Protein AF-A0A350D355-F1 (afdb_monomer_lite)

pLDDT: mean 88.26, std 10.06, range [46.91, 95.44]

Radius of gyration: 13.42 Å; chains: 1; bounding box: 29×26×28 Å

Foldseek 3Di:
DDDLQFPDWDAPDVDDDIDGHHPDPVSVVSSCVVCVVPDDDDDDDDDDPVVVVVCVVVVD

Sequence (60 aa):
MMQSGAGLSMMTGSGSAIYGFFGDKQQAEKAADKFKARYKVILAETVGREQYKERFLTGA

Secondary structure (DSSP, 8-state):
----S-SEEEE-TTSS-EEEE-SSHHHHHHHHHHHTTTS---------HHHHHHHHHHT-

Structure (mmCIF, N/CA/C/O backbone):
data_AF-A0A350D355-F1
#
_entry.id   AF-A0A350D355-F1
#
loop_
_atom_site.group_PDB
_atom_site.id
_atom_site.type_symbol
_atom_site.label_atom_id
_atom_site.label_alt_id
_atom_site.label_comp_id
_atom_site.label_asym_id
_atom_site.label_entity_id
_atom_site.label_seq_id
_atom_site.pdbx_PDB_ins_code
_atom_site.Cartn_x
_atom_site.Cartn_y
_atom_site.Cartn_z
_atom_site.occupancy
_atom_site.B_iso_or_equiv
_atom_site.auth_seq_id
_atom_site.auth_comp_id
_atom_site.auth_asym_id
_atom_site.auth_atom_id
_atom_site.pdbx_PDB_model_num
ATOM 1 N N . MET A 1 1 ? -16.274 17.029 7.119 1.00 46.91 1 MET A N 1
ATOM 2 C CA . MET A 1 1 ? -15.481 15.830 6.763 1.00 46.91 1 MET A CA 1
ATOM 3 C C . MET A 1 1 ? -14.130 15.935 7.448 1.00 46.91 1 MET A C 1
ATOM 5 O O . MET A 1 1 ? -13.533 17.001 7.404 1.00 46.91 1 MET A O 1
ATOM 9 N N . MET A 1 2 ? -13.686 14.895 8.151 1.00 50.56 2 MET A N 1
ATOM 10 C CA . MET A 1 2 ? -12.477 14.956 8.978 1.00 50.56 2 MET A CA 1
ATOM 11 C C . MET A 1 2 ? -11.233 14.852 8.083 1.00 50.56 2 MET A C 1
ATOM 13 O O . MET A 1 2 ? -10.839 13.753 7.690 1.00 50.56 2 MET A O 1
ATOM 17 N N . GLN A 1 3 ? -10.639 15.995 7.729 1.00 63.59 3 GLN A N 1
ATOM 18 C CA . GLN A 1 3 ? -9.377 16.036 6.989 1.00 63.59 3 GLN A CA 1
ATOM 19 C C . GLN A 1 3 ? -8.301 15.336 7.824 1.00 63.59 3 GLN A C 1
ATOM 21 O O . GLN A 1 3 ? -8.024 15.725 8.954 1.00 63.59 3 GLN A O 1
ATOM 26 N N . SER A 1 4 ? -7.744 14.249 7.296 1.00 72.38 4 SER A N 1
ATOM 27 C CA . SER A 1 4 ? -6.702 13.463 7.974 1.00 72.38 4 SER A CA 1
ATOM 28 C C . SER A 1 4 ? -5.314 13.733 7.381 1.00 72.38 4 SER A C 1
ATOM 30 O O . SER A 1 4 ? -4.455 12.867 7.434 1.00 72.38 4 SER A O 1
ATOM 32 N N . GLY A 1 5 ? -5.118 14.919 6.792 1.00 80.88 5 GLY A N 1
ATOM 33 C CA . GLY A 1 5 ? -3.848 15.357 6.196 1.00 80.88 5 GLY A CA 1
ATOM 34 C C . GLY A 1 5 ? -3.649 14.992 4.721 1.00 80.88 5 GLY A C 1
ATOM 35 O O . GLY A 1 5 ? -2.662 15.404 4.128 1.00 80.88 5 GLY A O 1
ATOM 36 N N . ALA A 1 6 ? -4.577 14.256 4.103 1.00 83.25 6 ALA A N 1
ATOM 37 C CA . ALA A 1 6 ? -4.479 13.941 2.679 1.00 83.25 6 ALA A CA 1
ATOM 38 C C . ALA A 1 6 ? -4.731 15.196 1.824 1.00 83.25 6 ALA A C 1
ATOM 40 O O . ALA A 1 6 ? -5.755 15.861 1.995 1.00 83.25 6 ALA A O 1
ATOM 41 N N . GLY A 1 7 ? -3.827 15.486 0.884 1.00 82.12 7 GLY A N 1
ATOM 42 C CA . GLY A 1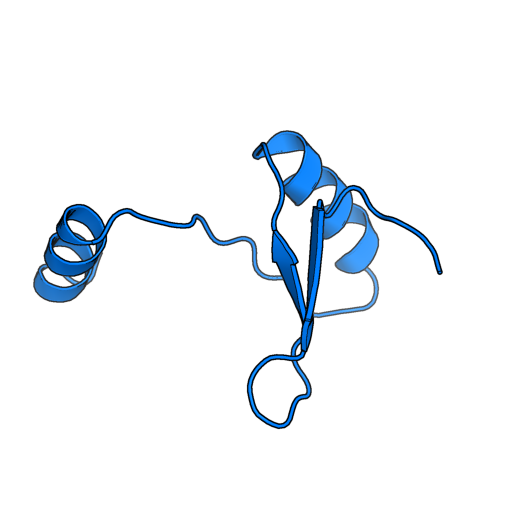 7 ? -3.988 16.578 -0.087 1.00 82.12 7 GLY A CA 1
ATOM 43 C C . GLY A 1 7 ? -5.030 16.264 -1.166 1.00 82.12 7 GLY A C 1
ATOM 44 O O . GLY A 1 7 ? -5.627 17.166 -1.745 1.00 82.12 7 GLY A O 1
ATOM 45 N N . LEU A 1 8 ? -5.288 14.973 -1.389 1.00 85.50 8 LEU A N 1
ATOM 46 C CA . LEU A 1 8 ? -6.357 14.441 -2.229 1.00 85.50 8 LEU A CA 1
ATOM 47 C C . LEU A 1 8 ? -6.888 13.160 -1.583 1.00 85.50 8 LEU A C 1
ATOM 49 O O . LEU A 1 8 ? -6.104 12.379 -1.049 1.00 85.50 8 LEU A O 1
ATOM 53 N N . SER A 1 9 ? -8.196 12.929 -1.661 1.00 88.56 9 SER A N 1
ATOM 54 C CA . SER A 1 9 ? -8.829 11.669 -1.265 1.00 88.56 9 SER A CA 1
ATOM 55 C C . SER A 1 9 ? -9.865 11.286 -2.311 1.00 88.56 9 SER A C 1
ATOM 57 O O . SER A 1 9 ? -10.738 12.094 -2.632 1.00 88.56 9 SER A O 1
ATOM 59 N N . MET A 1 10 ? -9.749 10.081 -2.866 1.00 90.00 10 MET A N 1
ATOM 60 C CA . MET A 1 10 ? -10.594 9.614 -3.960 1.00 90.00 10 MET A CA 1
ATOM 61 C C . MET A 1 10 ? -10.968 8.146 -3.794 1.00 90.00 10 MET A C 1
ATOM 63 O O . MET A 1 10 ? -10.190 7.327 -3.306 1.00 90.00 10 MET A O 1
ATOM 67 N N . MET A 1 11 ? -12.174 7.814 -4.247 1.00 92.19 11 MET A N 1
ATOM 68 C CA . MET A 1 11 ? -12.565 6.429 -4.477 1.00 92.19 11 MET A CA 1
ATOM 69 C C . MET A 1 11 ? -11.864 5.915 -5.737 1.00 92.19 11 MET A C 1
ATOM 71 O O . MET A 1 11 ? -11.720 6.657 -6.708 1.00 92.19 11 MET A O 1
ATOM 75 N N . THR A 1 12 ? -11.431 4.657 -5.721 1.00 89.81 12 THR A N 1
ATOM 76 C CA . THR A 1 12 ? -10.835 4.003 -6.894 1.00 89.81 12 THR A CA 1
ATOM 77 C C . THR A 1 12 ? -11.793 2.986 -7.517 1.00 89.81 12 THR A C 1
ATOM 79 O O . THR A 1 12 ? -12.534 2.299 -6.808 1.00 89.81 12 THR A O 1
ATOM 82 N N . GLY A 1 13 ? -11.786 2.900 -8.853 1.00 87.88 13 GLY A N 1
ATOM 83 C CA . GLY A 1 13 ? -12.660 2.020 -9.633 1.00 87.88 13 GLY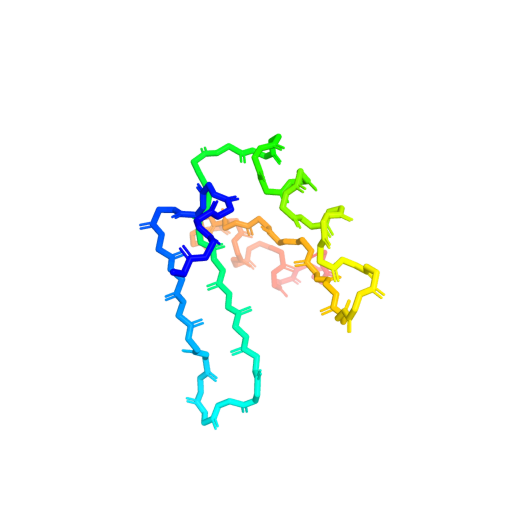 A CA 1
ATOM 84 C C . GLY A 1 13 ? -14.146 2.310 -9.401 1.00 87.88 13 GLY A C 1
ATOM 85 O O . GLY A 1 13 ? -14.567 3.462 -9.352 1.00 87.88 13 GLY A O 1
ATOM 86 N N . SER A 1 14 ? -14.936 1.253 -9.219 1.00 90.69 14 SER A N 1
ATOM 87 C CA . SER A 1 14 ? -16.341 1.322 -8.793 1.00 90.69 14 SER A CA 1
ATOM 88 C C . SER A 1 14 ? -16.510 1.315 -7.263 1.00 90.69 14 SER A C 1
ATOM 90 O O . SER A 1 14 ? -17.601 1.042 -6.767 1.00 90.69 14 SER A O 1
ATOM 92 N N . GLY A 1 15 ? -15.432 1.546 -6.505 1.00 87.56 15 GLY A N 1
ATOM 93 C CA . GLY A 1 15 ? -15.379 1.270 -5.070 1.00 87.56 15 GLY A CA 1
ATOM 94 C C . GLY A 1 15 ? -15.118 -0.212 -4.762 1.00 87.56 15 GLY A C 1
ATOM 95 O O . GLY A 1 15 ? -15.022 -1.047 -5.658 1.00 87.56 15 GLY A O 1
ATOM 96 N N . SER A 1 16 ? -14.942 -0.598 -3.496 1.00 89.31 16 SER A N 1
ATOM 97 C CA . SER A 1 16 ? -15.191 0.138 -2.240 1.00 89.31 16 SER A CA 1
ATOM 98 C C . SER A 1 16 ? -13.965 0.835 -1.629 1.00 89.31 16 SER A C 1
ATOM 100 O O . SER A 1 16 ? -14.045 1.373 -0.524 1.00 89.31 16 SER A O 1
ATOM 102 N N . ALA A 1 17 ? -12.822 0.810 -2.317 1.00 91.88 17 ALA A N 1
ATOM 103 C CA . ALA A 1 17 ? -11.572 1.337 -1.786 1.00 91.88 17 ALA A CA 1
ATOM 104 C C . ALA A 1 17 ? -11.446 2.856 -1.979 1.00 91.88 17 ALA A C 1
ATOM 106 O O . 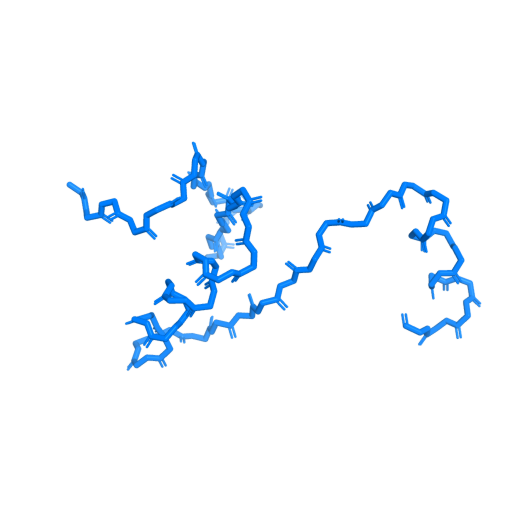ALA A 1 17 ? -11.808 3.409 -3.021 1.00 91.88 17 ALA A O 1
ATOM 107 N N . ILE A 1 18 ? -10.880 3.516 -0.969 1.00 92.06 18 ILE A N 1
ATOM 108 C CA . ILE A 1 18 ? -10.524 4.936 -0.981 1.00 92.06 18 ILE A CA 1
ATOM 109 C C . ILE A 1 18 ? -9.016 5.029 -0.780 1.00 92.06 18 ILE A C 1
ATOM 111 O O . ILE A 1 18 ? -8.473 4.376 0.113 1.00 92.06 18 ILE A O 1
ATOM 115 N N . TYR A 1 19 ? -8.351 5.848 -1.587 1.00 92.56 19 TYR A N 1
ATOM 116 C CA . TYR A 1 19 ? -6.941 6.174 -1.418 1.00 92.56 19 TYR A CA 1
ATOM 117 C C . TYR A 1 19 ? -6.772 7.675 -1.188 1.00 92.56 19 TYR A C 1
ATOM 119 O O . TYR A 1 19 ? -7.574 8.490 -1.650 1.00 92.56 19 TYR A O 1
ATOM 127 N N . GLY A 1 20 ? -5.722 8.032 -0.452 1.00 92.50 20 GLY A N 1
ATOM 128 C CA . GLY A 1 20 ? -5.339 9.416 -0.214 1.00 92.50 20 GLY A CA 1
ATOM 129 C C . GLY A 1 20 ? -3.873 9.641 -0.553 1.00 92.50 20 GLY A C 1
ATOM 130 O O . GLY A 1 20 ? -3.042 8.776 -0.279 1.00 92.50 20 GLY A O 1
ATOM 131 N N . PHE A 1 21 ? -3.563 10.797 -1.137 1.00 92.62 21 PHE A N 1
ATOM 132 C CA . PHE A 1 21 ? -2.181 11.226 -1.347 1.00 92.62 21 PHE A CA 1
ATOM 133 C C . PHE A 1 21 ? -1.709 12.098 -0.189 1.00 92.62 21 PHE A C 1
ATOM 135 O O . PHE A 1 21 ? -2.412 13.013 0.248 1.00 92.62 21 PHE A O 1
ATOM 142 N N . PHE A 1 22 ? -0.491 11.828 0.264 1.00 93.56 22 PHE A N 1
ATOM 143 C CA . PHE A 1 22 ? 0.168 12.529 1.357 1.00 93.56 22 PHE A CA 1
ATOM 144 C C . PHE A 1 22 ? 1.515 13.049 0.864 1.00 93.56 22 PHE A C 1
ATOM 146 O O . PHE A 1 22 ? 2.189 12.371 0.091 1.00 93.56 22 PHE A O 1
ATOM 153 N N . GLY A 1 23 ? 1.890 14.256 1.293 1.00 89.38 23 GLY A N 1
ATOM 154 C CA . GLY A 1 23 ? 3.154 14.877 0.885 1.00 89.38 23 GLY A CA 1
ATOM 155 C C . GLY A 1 23 ? 4.384 14.227 1.522 1.00 89.38 23 GLY A C 1
ATOM 156 O O . GLY A 1 23 ? 5.471 14.299 0.960 1.00 89.38 23 GLY A O 1
ATOM 157 N N . ASP A 1 24 ? 4.210 13.569 2.670 1.00 91.38 24 ASP A N 1
ATOM 158 C CA . ASP A 1 24 ? 5.269 12.847 3.362 1.00 91.38 24 ASP A CA 1
ATOM 159 C C . ASP A 1 24 ? 4.753 11.564 4.029 1.00 91.38 24 ASP A C 1
ATOM 161 O O . ASP A 1 24 ? 3.556 11.381 4.288 1.00 91.38 24 ASP A O 1
ATOM 165 N N . LYS A 1 25 ? 5.698 10.664 4.313 1.00 93.25 25 LYS A N 1
ATOM 166 C CA . LYS A 1 25 ? 5.442 9.354 4.917 1.00 93.25 25 LYS A CA 1
ATOM 167 C C . LYS A 1 25 ? 4.839 9.457 6.322 1.00 93.25 25 LYS A C 1
ATOM 169 O O . LYS A 1 25 ? 3.956 8.673 6.657 1.00 93.25 25 LYS A O 1
ATOM 174 N N . GLN A 1 26 ? 5.264 10.433 7.125 1.00 94.25 26 GLN A N 1
ATOM 175 C CA . GLN A 1 26 ? 4.819 10.568 8.512 1.00 94.25 26 GLN A CA 1
ATOM 176 C C . GLN A 1 26 ? 3.326 10.922 8.591 1.00 94.25 26 GLN A C 1
ATOM 178 O O . GLN A 1 26 ? 2.607 10.426 9.462 1.00 94.25 26 GLN A O 1
ATOM 183 N N . GLN A 1 27 ? 2.834 11.766 7.682 1.00 93.31 27 GLN A N 1
ATOM 184 C CA . GLN A 1 27 ? 1.410 12.084 7.575 1.00 93.31 27 GLN A CA 1
ATOM 185 C C . GLN A 1 27 ? 0.584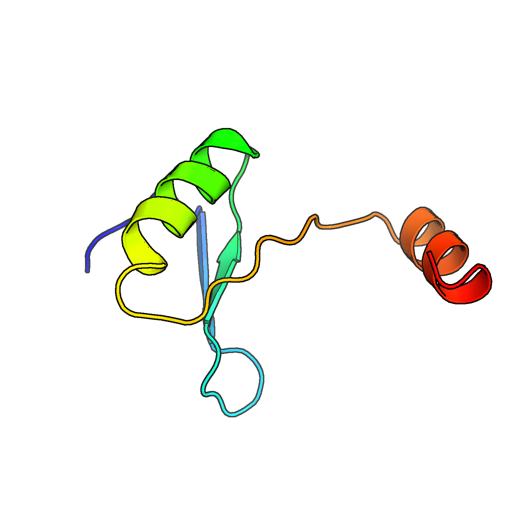 10.868 7.145 1.00 93.31 27 GLN A C 1
ATOM 187 O O . GLN A 1 27 ? -0.476 10.620 7.727 1.00 93.31 27 GLN A O 1
ATOM 192 N N . ALA A 1 28 ? 1.081 10.084 6.183 1.00 94.44 28 ALA A N 1
ATOM 193 C CA . ALA A 1 28 ? 0.420 8.859 5.742 1.00 94.44 28 ALA A CA 1
ATOM 194 C C . ALA A 1 28 ? 0.311 7.826 6.878 1.00 94.44 28 ALA A C 1
ATOM 196 O O . ALA A 1 28 ? -0.758 7.258 7.094 1.00 94.44 28 ALA A O 1
ATOM 197 N N . GLU A 1 29 ? 1.382 7.629 7.652 1.00 95.44 29 GLU A N 1
ATOM 198 C CA . GLU A 1 29 ? 1.408 6.722 8.809 1.00 95.44 29 GLU A CA 1
ATOM 199 C C . GLU A 1 29 ? 0.428 7.157 9.904 1.00 95.44 29 GLU A C 1
ATOM 201 O O . GLU A 1 29 ? -0.385 6.351 10.358 1.00 95.44 29 GLU A O 1
ATOM 206 N N . LYS A 1 30 ? 0.413 8.449 10.262 1.00 94.25 30 LYS A N 1
ATOM 207 C CA . LYS A 1 30 ? -0.554 8.999 11.231 1.00 94.25 30 LYS A CA 1
ATOM 208 C C . LYS A 1 30 ? -2.001 8.777 10.787 1.00 94.25 30 LYS A C 1
ATOM 210 O O . LYS A 1 30 ? -2.860 8.440 11.605 1.00 94.25 30 LYS A O 1
ATOM 215 N N . ALA A 1 31 ? -2.291 8.962 9.499 1.00 93.25 31 ALA A N 1
ATOM 216 C CA . ALA A 1 31 ? -3.613 8.683 8.953 1.00 93.25 31 ALA A CA 1
ATOM 217 C C . ALA A 1 31 ? -3.932 7.182 9.009 1.00 93.25 31 ALA A C 1
ATOM 219 O O . ALA A 1 31 ? -5.022 6.802 9.444 1.00 93.25 31 ALA A O 1
ATOM 220 N N . ALA A 1 32 ? -2.985 6.321 8.635 1.00 94.44 32 ALA A N 1
ATOM 221 C CA . ALA A 1 32 ? -3.163 4.877 8.688 1.00 94.44 32 ALA A CA 1
ATOM 222 C C . ALA A 1 32 ? -3.445 4.376 10.109 1.00 94.44 32 ALA A C 1
ATOM 224 O O . ALA A 1 32 ? -4.385 3.605 10.305 1.00 94.44 32 ALA A O 1
ATOM 225 N N . ASP A 1 33 ? -2.721 4.880 11.108 1.00 94.94 33 ASP A N 1
ATOM 226 C CA . ASP A 1 33 ? -2.938 4.549 12.517 1.00 94.94 33 ASP A CA 1
ATOM 227 C C . ASP A 1 33 ? -4.336 4.918 13.013 1.00 94.94 33 ASP A C 1
ATOM 229 O O . ASP A 1 33 ? -4.936 4.186 13.802 1.00 94.94 33 ASP A O 1
ATOM 233 N N . LYS A 1 34 ? -4.894 6.019 12.508 1.00 92.75 34 LYS A N 1
ATOM 234 C CA . LYS A 1 34 ? -6.260 6.442 12.821 1.00 92.75 34 LYS A CA 1
ATOM 235 C C . LYS A 1 34 ? -7.316 5.534 12.184 1.00 92.75 34 LYS A C 1
ATOM 237 O O . LYS A 1 34 ? -8.367 5.304 12.783 1.00 92.75 34 LYS A O 1
ATOM 242 N N . PHE A 1 35 ? -7.071 5.035 10.973 1.00 91.75 35 PHE A N 1
ATOM 243 C CA . PHE A 1 35 ? -8.059 4.264 10.210 1.00 91.75 35 PHE A CA 1
ATOM 244 C C . PHE A 1 35 ? -7.960 2.748 10.402 1.00 91.75 35 PHE A C 1
ATOM 246 O O . PHE A 1 35 ? -8.982 2.072 10.270 1.00 91.75 35 PHE A O 1
ATOM 253 N N . LYS A 1 36 ? -6.794 2.210 10.785 1.00 94.56 36 LYS A N 1
ATOM 254 C CA . LYS A 1 36 ? -6.579 0.762 10.970 1.00 94.56 36 LYS A CA 1
ATOM 255 C C . LYS A 1 36 ? -7.499 0.132 12.020 1.00 94.56 36 LYS A C 1
ATOM 257 O O . LYS A 1 36 ? -7.765 -1.059 11.959 1.00 94.56 36 LYS A O 1
ATOM 262 N N . ALA A 1 37 ? -8.020 0.932 12.955 1.00 92.25 37 ALA A N 1
ATOM 263 C CA . ALA A 1 37 ? -8.982 0.477 13.958 1.00 92.25 37 ALA A CA 1
ATOM 264 C C . ALA A 1 37 ? -10.363 0.124 13.373 1.00 92.25 37 ALA A C 1
ATOM 266 O O . ALA A 1 37 ? -11.145 -0.558 14.028 1.00 92.25 37 ALA A O 1
ATOM 267 N N . ARG A 1 38 ? -10.696 0.622 12.173 1.00 92.69 38 ARG A N 1
ATOM 268 C CA . ARG A 1 38 ? -12.024 0.455 11.551 1.00 92.69 38 ARG A CA 1
ATOM 269 C C . ARG A 1 38 ? -11.982 -0.127 10.143 1.00 92.69 38 ARG A C 1
ATOM 271 O O . ARG A 1 38 ? -12.979 -0.684 9.699 1.00 92.69 38 ARG A O 1
ATOM 278 N N . TYR A 1 39 ? -10.863 0.010 9.439 1.00 93.06 39 TYR A N 1
ATOM 279 C CA . TYR A 1 39 ? -10.738 -0.370 8.036 1.00 93.06 39 TYR A CA 1
ATOM 280 C C . TYR A 1 39 ? -9.456 -1.163 7.794 1.00 93.06 39 TYR A C 1
ATOM 282 O O . TYR A 1 39 ? -8.462 -0.990 8.499 1.00 93.06 39 TYR A O 1
ATOM 290 N N . LYS A 1 40 ? -9.452 -1.988 6.742 1.00 94.25 40 LYS A N 1
ATOM 291 C CA . LYS A 1 40 ? -8.212 -2.553 6.204 1.00 94.25 40 LYS A CA 1
ATOM 292 C C . LYS A 1 40 ? -7.430 -1.426 5.532 1.00 94.25 40 LYS A C 1
ATOM 294 O O . LYS A 1 40 ? -7.873 -0.891 4.520 1.00 94.25 40 LYS A O 1
ATOM 299 N N . VAL A 1 41 ? -6.284 -1.074 6.104 1.00 95.12 41 VAL A N 1
ATOM 300 C CA . VAL A 1 41 ? -5.424 -0.001 5.601 1.00 95.12 41 VAL A CA 1
ATOM 301 C C . VAL A 1 41 ? -4.153 -0.597 5.013 1.00 95.12 41 VAL A C 1
ATOM 303 O O . VAL A 1 41 ? -3.537 -1.470 5.619 1.00 95.12 41 VAL A O 1
ATOM 306 N N . ILE A 1 42 ? -3.767 -0.109 3.837 1.00 94.44 42 ILE A N 1
ATOM 307 C CA . ILE A 1 42 ? -2.497 -0.428 3.187 1.00 94.44 42 ILE A CA 1
ATOM 308 C C . ILE A 1 42 ? -1.751 0.888 2.989 1.00 94.44 42 ILE A C 1
ATOM 310 O O . ILE A 1 42 ? -2.310 1.839 2.443 1.00 94.44 42 ILE A O 1
ATOM 314 N N . LEU A 1 43 ? -0.497 0.933 3.439 1.00 94.44 43 LEU A N 1
ATOM 315 C CA . LEU A 1 43 ? 0.433 2.002 3.091 1.00 94.44 43 LEU A CA 1
ATOM 316 C C . LEU A 1 43 ? 1.173 1.605 1.817 1.00 94.44 43 LEU A C 1
ATOM 318 O O . LEU A 1 43 ? 1.699 0.498 1.723 1.00 94.44 43 LEU A O 1
ATOM 322 N N . ALA A 1 44 ? 1.201 2.512 0.849 1.00 92.25 44 ALA A N 1
ATOM 323 C CA . ALA A 1 44 ? 1.891 2.327 -0.416 1.00 92.25 44 ALA A CA 1
ATOM 324 C C . ALA A 1 44 ? 2.685 3.587 -0.762 1.00 92.25 44 ALA A C 1
ATOM 326 O O . ALA A 1 44 ? 2.275 4.703 -0.440 1.00 92.25 44 ALA A O 1
ATOM 327 N N . GLU A 1 45 ? 3.817 3.396 -1.430 1.00 92.00 45 GLU A N 1
ATOM 328 C CA . GLU A 1 45 ? 4.654 4.473 -1.945 1.00 92.00 45 GLU A CA 1
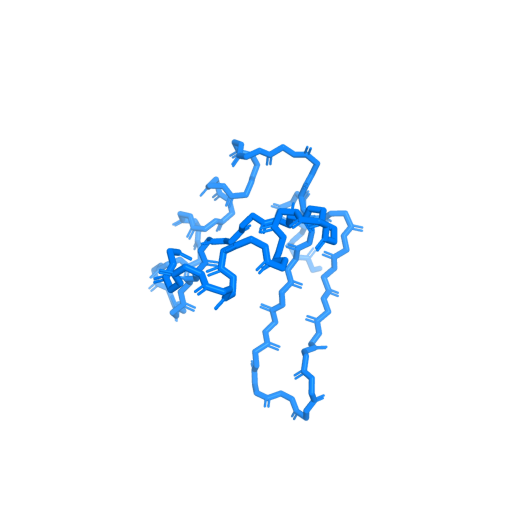ATOM 329 C C . GLU A 1 45 ? 4.381 4.656 -3.440 1.00 92.00 45 GLU A C 1
ATOM 331 O O . GLU A 1 45 ? 4.315 3.684 -4.195 1.00 92.00 45 GLU A O 1
ATOM 336 N N . THR A 1 46 ? 4.223 5.907 -3.877 1.00 90.81 46 THR A N 1
ATOM 337 C CA . THR A 1 46 ? 4.161 6.205 -5.311 1.00 90.81 46 THR A CA 1
ATOM 338 C C . THR A 1 46 ? 5.574 6.160 -5.869 1.00 90.81 46 THR A C 1
ATOM 340 O O . THR A 1 46 ? 6.415 6.969 -5.493 1.00 90.81 46 THR A O 1
ATOM 343 N N . VAL A 1 47 ? 5.827 5.218 -6.769 1.00 90.56 47 VAL A N 1
ATOM 344 C CA . VAL A 1 47 ? 7.129 5.046 -7.416 1.00 90.56 47 VAL A CA 1
ATOM 345 C C . VAL A 1 47 ? 7.137 5.678 -8.804 1.00 90.56 47 VAL A C 1
ATOM 347 O O . VAL A 1 47 ? 6.118 5.720 -9.498 1.00 90.56 47 VAL A O 1
ATOM 350 N N . GLY A 1 48 ? 8.304 6.164 -9.229 1.00 93.06 48 GLY A N 1
ATOM 351 C CA . GLY A 1 48 ? 8.503 6.637 -10.598 1.00 93.06 48 GLY A CA 1
ATOM 352 C C . GLY A 1 48 ? 8.373 5.500 -11.617 1.00 93.06 48 GLY A C 1
ATOM 353 O O . GLY A 1 48 ? 8.544 4.327 -11.289 1.00 93.06 48 GLY A O 1
ATOM 354 N N . ARG A 1 49 ? 8.109 5.838 -12.885 1.00 92.94 49 ARG A N 1
ATOM 355 C CA . ARG A 1 49 ? 7.854 4.847 -13.948 1.00 92.94 49 ARG A CA 1
ATOM 356 C C . ARG A 1 49 ? 8.987 3.835 -14.136 1.00 92.94 49 ARG A C 1
ATOM 358 O O . ARG A 1 49 ? 8.708 2.658 -14.340 1.00 92.94 49 ARG A O 1
ATOM 365 N N . GLU A 1 50 ? 10.240 4.273 -14.087 1.00 94.31 50 GLU A N 1
ATOM 366 C CA . GLU A 1 50 ? 11.380 3.367 -14.279 1.00 94.31 50 GLU A CA 1
ATOM 367 C C . GLU A 1 50 ? 11.550 2.417 -13.091 1.00 94.31 50 GLU A C 1
ATOM 369 O O . GLU A 1 50 ? 11.672 1.212 -13.287 1.00 94.31 50 GLU A O 1
ATOM 374 N N . GLN A 1 51 ? 11.407 2.929 -11.866 1.00 91.44 51 GLN A N 1
ATOM 375 C CA . GLN A 1 51 ? 11.409 2.101 -10.660 1.00 91.44 51 GLN A CA 1
ATOM 376 C C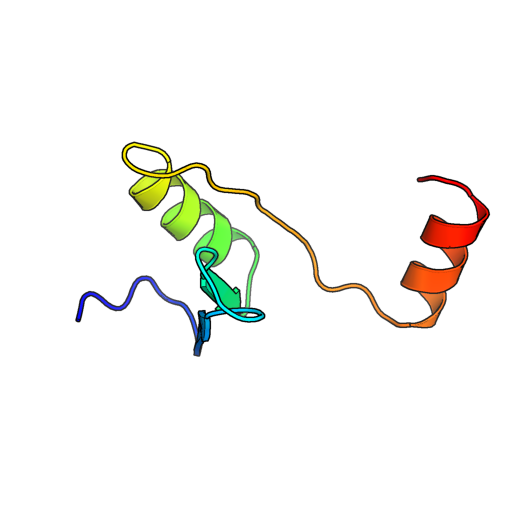 . GLN A 1 51 ? 10.244 1.102 -10.652 1.00 91.44 51 GLN A C 1
ATOM 378 O O . GLN A 1 51 ? 10.406 -0.042 -10.240 1.00 91.44 51 GLN A O 1
ATOM 383 N N . TYR A 1 52 ? 9.067 1.510 -11.136 1.00 90.19 52 TYR A N 1
ATOM 384 C CA . TYR A 1 52 ? 7.933 0.606 -11.300 1.00 90.19 52 TYR A CA 1
ATOM 385 C C . TYR A 1 52 ? 8.257 -0.545 -12.258 1.00 90.19 52 TYR A C 1
ATOM 387 O O . TYR A 1 52 ? 7.998 -1.697 -11.925 1.00 90.19 52 TYR A O 1
ATOM 395 N N . LYS A 1 53 ? 8.841 -0.253 -13.430 1.00 92.62 53 LYS A N 1
ATOM 396 C CA . LYS A 1 53 ? 9.238 -1.292 -14.395 1.00 92.62 53 LYS A CA 1
ATOM 397 C C . LYS A 1 53 ? 10.254 -2.253 -13.790 1.00 92.62 53 LYS A C 1
ATOM 399 O O . LYS A 1 53 ? 10.105 -3.456 -13.954 1.00 92.62 53 LYS A O 1
ATOM 404 N N . GLU A 1 54 ? 11.258 -1.731 -13.094 1.00 92.62 54 GLU A N 1
ATOM 405 C CA . GLU A 1 54 ? 12.277 -2.547 -12.435 1.00 92.62 54 GLU A CA 1
ATOM 406 C C . GLU A 1 54 ? 11.652 -3.496 -11.405 1.00 92.62 54 GLU A C 1
ATOM 408 O O . GLU A 1 54 ? 11.874 -4.705 -11.472 1.00 92.62 54 GLU A O 1
ATOM 413 N N . ARG A 1 55 ? 10.802 -2.979 -10.508 1.00 89.62 55 ARG A N 1
ATOM 414 C CA . ARG A 1 55 ? 10.093 -3.797 -9.510 1.00 89.62 55 ARG A CA 1
ATOM 415 C C . ARG A 1 55 ? 9.168 -4.825 -10.160 1.00 89.62 55 ARG A C 1
ATOM 417 O O . ARG A 1 55 ? 9.170 -5.989 -9.777 1.00 89.62 55 ARG A O 1
ATOM 424 N N . PHE A 1 56 ? 8.448 -4.430 -11.210 1.00 86.44 56 PHE A N 1
ATOM 425 C CA . PHE A 1 56 ? 7.567 -5.331 -11.953 1.00 86.44 56 PHE A CA 1
ATOM 426 C C . PHE A 1 56 ? 8.332 -6.483 -12.622 1.00 86.44 56 PHE A C 1
ATOM 428 O O . PHE A 1 56 ? 7.877 -7.622 -12.583 1.00 86.44 56 PHE A O 1
ATOM 435 N N . LEU A 1 57 ? 9.497 -6.203 -13.213 1.00 84.94 57 LEU A N 1
ATOM 436 C CA . LEU A 1 57 ? 10.333 -7.216 -13.866 1.00 84.94 57 LEU A CA 1
ATOM 437 C C . LEU A 1 57 ? 11.036 -8.141 -12.864 1.00 84.94 57 LEU A C 1
ATOM 439 O O . LEU A 1 57 ? 11.298 -9.296 -13.187 1.00 84.94 57 LEU A O 1
ATOM 443 N N . THR A 1 58 ? 11.351 -7.640 -11.670 1.00 87.25 58 THR A N 1
ATOM 444 C CA . THR A 1 58 ? 12.084 -8.387 -10.634 1.00 87.25 58 THR A CA 1
ATOM 445 C C . THR A 1 58 ? 11.174 -9.096 -9.629 1.00 87.25 58 THR A C 1
ATOM 447 O O . THR A 1 58 ? 11.649 -9.952 -8.887 1.00 87.25 58 THR A O 1
ATOM 450 N N . GLY A 1 59 ? 9.875 -8.781 -9.615 1.00 75.56 59 GLY A N 1
ATOM 451 C CA . GLY A 1 59 ? 8.917 -9.317 -8.644 1.00 75.56 59 GLY A CA 1
ATOM 452 C C . GLY A 1 59 ? 9.120 -8.787 -7.220 1.00 75.56 59 GLY A C 1
ATOM 453 O O . GLY A 1 59 ? 8.661 -9.429 -6.274 1.00 75.56 59 GLY A O 1
ATOM 454 N N . ALA A 1 60 ? 9.830 -7.663 -7.082 1.00 59.22 60 ALA A N 1
ATOM 455 C CA . ALA A 1 60 ? 10.159 -7.003 -5.819 1.00 59.22 60 ALA A CA 1
ATOM 456 C C . ALA A 1 60 ? 9.084 -6.006 -5.355 1.00 59.22 60 ALA A C 1
ATOM 458 O O . ALA A 1 60 ? 8.396 -5.400 -6.211 1.00 59.22 60 ALA A O 1
#